Protein AF-A0A0A6UD62-F1 (afdb_monomer_lite)

Sequence (146 aa):
MQSRLRLGGHGVQPLLLMFPLGLFWMAFVFDLATLLGAPAMIGTVAYWNIVAGLVGGLPAAVAAGVDAFSAVGPESTRIGFLALLLDVGVLIVFAVLALMRVRTPDRAADPGLLLLELCGLLVAAFGAWFSGRFADPRAPVAESLR

InterPro domains:
  IPR019251 Domain of unknown function DUF2231, transmembrane [PF09990] (9-133)

Secondary structure (DSSP, 8-state):
---S-EETTEESHHHHHHHHHHHHHHHHHHHHHHHTT--HHHHHHHHHHHHHHHHHHHHHHHHHHHHHHH--SHHHHHHHHHHHHHHHHHHHHHHHHHHHHTTSTT-PPPHHHHHHHHHHHHHHHHHHHHHHHHH---S-------

pLDDT: mean 79.0, std 16.91, range [31.83, 96.12]

Organism: Actinoplanes utahensis (NCBI:txid1869)

Foldseek 3Di:
DDQPPDDPNDPCLVVLLVQLLVLLVLLLVLLVVVVVPDDLVSLVSSLVSLVVSLVSLVVSLVSLVVVLVPDDDDVSNVLSVVLSCLSVVLSVLSVVLSVVQVPPPSSHDDPVSSVSSVVSSVSSVVSSVSCVVVVDPPPPPPPPDD

Radius of gyration: 18.13 Å; chains: 1; bounding box: 67×34×45 Å

Structure (mmCIF, N/CA/C/O backbone):
data_AF-A0A0A6UD62-F1
#
_entry.id   AF-A0A0A6UD62-F1
#
loop_
_atom_site.group_PDB
_atom_site.id
_atom_site.type_symbol
_atom_site.label_atom_id
_atom_site.label_alt_id
_atom_site.label_comp_id
_atom_site.label_asym_id
_atom_site.label_entity_id
_atom_site.label_seq_id
_atom_site.pdbx_PDB_ins_code
_atom_site.Cartn_x
_atom_site.Cartn_y
_atom_site.Cartn_z
_atom_site.occupancy
_atom_site.B_iso_or_equiv
_atom_site.auth_seq_id
_atom_site.auth_comp_id
_atom_site.auth_asym_id
_atom_site.auth_atom_id
_atom_site.pdbx_PDB_model_num
ATOM 1 N N . MET A 1 1 ? -22.134 4.910 12.754 1.00 39.34 1 MET A N 1
ATOM 2 C CA . MET A 1 1 ? -21.005 5.215 13.659 1.00 39.34 1 MET A CA 1
ATOM 3 C C . MET A 1 1 ? -20.435 6.571 13.278 1.00 39.34 1 MET A C 1
ATOM 5 O O . MET A 1 1 ? -20.248 6.815 12.095 1.00 39.34 1 MET A O 1
ATOM 9 N N . GLN A 1 2 ? -20.256 7.496 14.225 1.00 31.83 2 GLN A N 1
ATOM 10 C CA . GLN A 1 2 ? -19.638 8.794 13.931 1.00 31.83 2 GLN A CA 1
ATOM 11 C C . GLN A 1 2 ? -18.126 8.687 14.169 1.00 31.83 2 GLN A C 1
ATOM 13 O O . GLN A 1 2 ? -17.704 8.633 15.320 1.00 31.83 2 GLN A O 1
ATOM 18 N N . SER A 1 3 ? -17.335 8.656 13.087 1.00 37.62 3 SER A N 1
ATOM 19 C CA . SER A 1 3 ? -15.872 8.814 13.139 1.00 37.62 3 SER A CA 1
ATOM 20 C C . SER A 1 3 ? -15.540 10.152 13.811 1.00 37.62 3 SER A C 1
ATOM 22 O O . SER A 1 3 ? -16.081 11.206 13.440 1.00 37.62 3 SER A O 1
ATOM 24 N N . ARG A 1 4 ? -14.720 10.089 14.868 1.00 46.91 4 ARG A N 1
ATOM 25 C CA . ARG A 1 4 ? -14.362 11.227 15.732 1.00 46.91 4 ARG A CA 1
ATOM 26 C C . ARG A 1 4 ? -13.078 11.942 15.302 1.00 46.91 4 ARG A C 1
ATOM 28 O O . ARG A 1 4 ? -12.691 12.908 15.952 1.00 46.91 4 ARG A O 1
ATOM 35 N N . LEU A 1 5 ? -12.484 11.574 14.166 1.00 40.28 5 LEU A N 1
ATOM 36 C CA . LEU A 1 5 ? -11.452 12.370 13.495 1.00 40.28 5 LEU A CA 1
ATOM 37 C C . LEU A 1 5 ? -12.098 13.260 12.426 1.00 40.28 5 LEU A C 1
ATOM 39 O O . LEU A 1 5 ? -12.077 12.990 11.225 1.00 40.28 5 LEU A O 1
ATOM 43 N N . ARG A 1 6 ? -12.726 14.342 12.897 1.00 41.06 6 ARG A N 1
ATOM 44 C CA . ARG A 1 6 ? -13.276 15.405 12.049 1.00 41.06 6 ARG A CA 1
ATOM 45 C C . ARG A 1 6 ? -12.266 16.542 11.953 1.00 41.06 6 ARG A C 1
ATOM 47 O O . ARG A 1 6 ? -12.184 17.362 12.861 1.00 41.06 6 ARG A O 1
ATOM 54 N N . LEU A 1 7 ? -11.547 16.634 10.839 1.00 40.78 7 LEU A N 1
ATOM 55 C CA . LEU A 1 7 ? -10.896 17.882 10.437 1.00 40.78 7 LEU A CA 1
ATOM 56 C C . LEU A 1 7 ? -11.883 18.625 9.524 1.00 40.78 7 LEU A C 1
ATOM 58 O O . LEU A 1 7 ? -12.306 18.092 8.503 1.00 40.78 7 LEU A O 1
ATOM 62 N N . GLY A 1 8 ? -12.334 19.818 9.917 1.00 41.97 8 GLY A N 1
ATOM 63 C CA . GLY A 1 8 ? -13.229 20.639 9.083 1.00 41.97 8 GLY A CA 1
ATOM 64 C C . GLY A 1 8 ? -14.662 20.108 8.896 1.00 41.97 8 GLY A C 1
ATOM 65 O O . GLY A 1 8 ? -15.351 20.507 7.965 1.00 41.97 8 GLY A O 1
ATOM 66 N N . GLY A 1 9 ? -15.137 19.198 9.755 1.00 39.47 9 GLY A N 1
ATOM 67 C CA . GLY A 1 9 ? -16.508 18.669 9.682 1.00 39.47 9 GLY A CA 1
ATOM 68 C C . GLY A 1 9 ? -16.738 17.601 8.606 1.00 39.47 9 GLY A C 1
ATOM 69 O O . GLY A 1 9 ? -17.862 17.123 8.476 1.00 39.47 9 GLY A O 1
ATOM 70 N N . HIS A 1 10 ? -15.700 17.204 7.866 1.00 45.09 10 HIS A N 1
ATOM 71 C CA . HIS A 1 10 ? -15.721 16.091 6.913 1.00 45.09 10 HIS A CA 1
ATOM 72 C C . HIS A 1 10 ? -14.822 14.973 7.462 1.00 45.09 10 HIS A C 1
ATOM 74 O O . HIS A 1 10 ? -13.775 15.244 8.051 1.00 45.09 10 HIS A O 1
ATOM 80 N N . GLY A 1 11 ? -15.245 13.710 7.348 1.00 54.62 11 GLY A N 1
ATOM 81 C CA . GLY A 1 11 ? -14.404 12.584 7.756 1.00 54.62 11 GLY A CA 1
ATOM 82 C C . GLY A 1 11 ? -13.172 12.538 6.856 1.00 54.62 11 GLY A C 1
ATOM 83 O O . GLY A 1 11 ? -13.313 12.340 5.655 1.00 54.62 11 GLY A O 1
ATOM 84 N N . VAL A 1 12 ? -11.979 12.748 7.412 1.00 55.59 12 VAL A N 1
ATOM 85 C CA . VAL A 1 12 ? -10.707 12.684 6.656 1.00 55.59 12 VAL A CA 1
ATOM 86 C C . VAL A 1 12 ? -10.264 11.231 6.445 1.00 55.59 12 VAL A C 1
ATOM 88 O O . VAL A 1 12 ? -9.524 10.899 5.523 1.00 55.59 12 VAL A O 1
ATOM 91 N N . GLN A 1 13 ? -10.784 10.339 7.279 1.00 57.75 13 GLN A N 1
ATOM 92 C CA . GLN A 1 13 ? -10.438 8.927 7.339 1.00 57.75 13 GLN A CA 1
ATOM 93 C C . GLN A 1 13 ? -10.754 8.123 6.062 1.00 57.75 13 GLN A C 1
ATOM 95 O O . GLN A 1 13 ? -9.896 7.346 5.651 1.00 57.75 13 GLN A O 1
ATOM 100 N N . PRO A 1 14 ? -11.885 8.334 5.355 1.00 63.84 14 PRO A N 1
ATOM 101 C CA . PRO A 1 14 ? -12.121 7.693 4.060 1.00 63.84 14 PRO A CA 1
ATOM 102 C C . PRO A 1 14 ? -11.106 8.121 2.990 1.00 63.84 14 PRO A C 1
ATOM 104 O O . PRO A 1 14 ? -10.694 7.304 2.171 1.00 63.84 14 PRO A O 1
ATOM 107 N N . LEU A 1 15 ? -10.658 9.383 3.019 1.00 63.41 15 LEU A N 1
ATOM 108 C CA . LEU A 1 15 ? -9.681 9.902 2.057 1.00 63.41 15 LEU A CA 1
ATOM 109 C C . LEU A 1 15 ? -8.296 9.270 2.274 1.00 63.41 15 LEU A C 1
ATOM 111 O O . LEU A 1 15 ? -7.621 8.901 1.316 1.00 63.41 15 LEU A O 1
ATOM 115 N N . LEU A 1 16 ? -7.910 9.101 3.543 1.00 68.25 16 LEU A N 1
ATOM 116 C CA . LEU A 1 16 ? -6.672 8.436 3.961 1.00 68.25 16 LEU A CA 1
ATOM 117 C C . LEU A 1 16 ? -6.636 6.949 3.582 1.00 68.25 16 LEU A C 1
ATOM 119 O O . LEU A 1 16 ? -5.559 6.428 3.332 1.00 68.25 16 LEU A O 1
ATOM 123 N N . LEU A 1 17 ? -7.790 6.281 3.510 1.00 69.56 17 LEU A N 1
ATOM 124 C CA . LEU A 1 17 ? -7.902 4.880 3.084 1.00 69.56 17 LEU A CA 1
ATOM 125 C C . LEU A 1 17 ? -7.862 4.714 1.559 1.00 69.56 17 LEU A C 1
ATOM 127 O O . LEU A 1 17 ? -7.227 3.790 1.052 1.00 69.56 17 LEU A O 1
ATOM 131 N N . MET A 1 18 ? -8.509 5.609 0.808 1.00 79.62 18 MET A N 1
ATOM 132 C CA . MET A 1 18 ? -8.518 5.524 -0.659 1.00 79.62 18 MET A CA 1
ATOM 133 C C . MET A 1 18 ? -7.179 5.916 -1.289 1.00 79.62 18 MET A C 1
ATOM 135 O O . MET A 1 18 ? -6.850 5.433 -2.372 1.00 79.62 18 MET A O 1
ATOM 139 N N . PHE A 1 19 ? -6.401 6.776 -0.628 1.00 85.12 19 PHE A N 1
ATOM 140 C CA . PHE A 1 19 ? -5.135 7.268 -1.165 1.00 85.12 19 PHE A CA 1
ATOM 141 C C . PHE A 1 19 ? -4.086 6.151 -1.389 1.00 85.12 19 PHE A C 1
ATOM 143 O O . PHE A 1 19 ? -3.626 6.008 -2.525 1.00 85.12 19 PHE A O 1
ATOM 150 N N . PRO A 1 20 ? -3.756 5.297 -0.398 1.00 88.69 20 PRO A N 1
ATOM 151 C CA . PRO A 1 20 ? -2.870 4.147 -0.593 1.00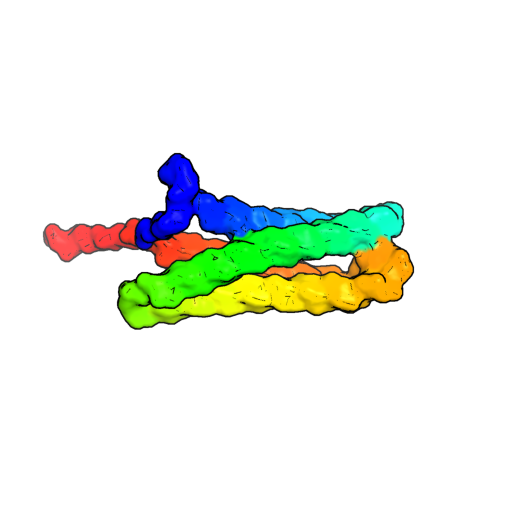 88.69 20 PRO A CA 1
ATOM 152 C C . PRO A 1 20 ? -3.377 3.185 -1.664 1.00 88.69 20 PRO A C 1
ATOM 154 O O . PRO A 1 20 ? -2.603 2.736 -2.503 1.00 88.69 20 PRO A O 1
ATOM 157 N N . LEU A 1 21 ? -4.684 2.904 -1.669 1.00 89.50 21 LEU A N 1
ATOM 158 C CA . LEU A 1 21 ? -5.293 1.982 -2.624 1.00 89.50 21 LEU A CA 1
ATOM 159 C C . LEU A 1 21 ? -5.136 2.476 -4.068 1.00 89.50 21 LEU A C 1
ATOM 161 O O . LEU A 1 21 ? -4.784 1.697 -4.951 1.00 89.50 21 LEU A O 1
ATOM 165 N N . GLY A 1 22 ? -5.345 3.774 -4.303 1.00 91.50 22 GLY A N 1
ATOM 166 C CA . GLY A 1 22 ? -5.120 4.389 -5.611 1.00 91.50 22 GLY A CA 1
ATOM 167 C C . GLY A 1 22 ? -3.658 4.305 -6.055 1.00 91.50 22 GLY A C 1
ATOM 168 O O . GLY A 1 22 ? -3.388 4.033 -7.224 1.00 91.50 22 GLY A O 1
ATOM 169 N N . LEU A 1 23 ? -2.711 4.479 -5.129 1.00 94.31 23 LEU A N 1
ATOM 170 C CA . LEU A 1 23 ? -1.280 4.359 -5.420 1.00 94.31 23 LEU A CA 1
ATOM 171 C C . LEU A 1 23 ? -0.866 2.921 -5.741 1.00 94.31 23 LEU A C 1
ATOM 173 O O . LEU A 1 23 ? -0.152 2.709 -6.719 1.00 94.31 23 LEU A O 1
ATOM 177 N N . PHE A 1 24 ? -1.356 1.938 -4.986 1.00 93.75 24 PHE A N 1
ATOM 178 C CA . PHE A 1 24 ? -1.134 0.521 -5.284 1.00 93.75 24 PHE A CA 1
ATOM 179 C C . PHE A 1 24 ? -1.751 0.115 -6.624 1.00 93.75 24 PHE A C 1
ATOM 181 O O . PHE A 1 24 ? -1.134 -0.621 -7.387 1.00 93.75 24 PHE A O 1
ATOM 188 N N . TRP A 1 25 ? -2.935 0.638 -6.958 1.00 95.12 25 TRP A N 1
ATOM 189 C CA . TRP A 1 25 ? -3.555 0.389 -8.259 1.00 95.12 25 TRP A CA 1
ATOM 190 C C . TRP A 1 25 ? -2.706 0.948 -9.403 1.00 95.12 25 TRP A C 1
ATOM 192 O O . TRP A 1 25 ? -2.471 0.270 -10.402 1.00 95.12 25 TRP A O 1
ATOM 202 N N . MET A 1 26 ? -2.204 2.175 -9.251 1.00 96.12 26 MET A N 1
ATOM 203 C CA . MET A 1 26 ? -1.335 2.786 -10.256 1.00 96.12 26 MET A CA 1
ATOM 204 C C . MET A 1 26 ? 0.014 2.075 -10.372 1.00 96.12 26 MET A C 1
ATOM 206 O O . MET A 1 26 ? 0.529 1.959 -11.480 1.00 96.12 26 MET A O 1
ATOM 210 N N . ALA A 1 27 ? 0.580 1.585 -9.264 1.00 94.31 27 ALA A N 1
ATOM 211 C CA . ALA A 1 27 ? 1.783 0.755 -9.297 1.00 94.31 27 ALA A CA 1
ATOM 212 C C . ALA A 1 27 ? 1.577 -0.485 -10.179 1.00 94.31 27 ALA A C 1
ATOM 214 O O . ALA A 1 27 ? 2.303 -0.651 -11.157 1.00 94.31 27 ALA A O 1
ATOM 215 N N . PHE A 1 28 ? 0.497 -1.234 -9.950 1.00 95.00 28 PHE A N 1
ATOM 216 C CA . PHE A 1 28 ? 0.162 -2.413 -10.747 1.00 95.00 28 PHE A CA 1
ATOM 217 C C . PHE A 1 28 ? 0.006 -2.104 -12.239 1.00 95.00 28 PHE A C 1
ATOM 219 O O . PHE A 1 28 ? 0.499 -2.848 -13.086 1.00 95.00 28 PHE A O 1
ATOM 226 N N . VAL A 1 29 ? -0.651 -0.992 -12.587 1.00 95.81 29 VAL A N 1
ATOM 227 C CA . VAL A 1 29 ? -0.793 -0.564 -13.989 1.00 95.81 29 VAL A CA 1
ATOM 228 C C . VAL A 1 29 ? 0.571 -0.276 -14.622 1.00 95.81 29 VAL A C 1
ATOM 230 O O . VAL A 1 29 ? 0.806 -0.648 -15.773 1.00 95.81 29 VAL A O 1
ATOM 233 N N . PHE A 1 30 ? 1.484 0.362 -13.893 1.00 94.06 30 PHE A N 1
ATOM 234 C CA . PHE A 1 30 ? 2.830 0.655 -14.383 1.00 94.06 30 PHE A CA 1
ATOM 235 C C . PHE A 1 30 ? 3.710 -0.593 -14.489 1.00 94.06 30 PHE A C 1
ATOM 237 O O . PHE A 1 30 ? 4.452 -0.736 -15.465 1.00 94.06 30 PHE A O 1
ATOM 244 N N . ASP A 1 31 ? 3.601 -1.531 -13.554 1.00 91.69 31 ASP A N 1
ATOM 245 C CA . ASP A 1 31 ? 4.296 -2.813 -13.652 1.00 91.69 31 ASP A CA 1
ATOM 246 C C . ASP A 1 31 ? 3.779 -3.648 -14.825 1.00 91.69 31 ASP A C 1
ATOM 248 O O . ASP A 1 31 ? 4.573 -4.184 -15.602 1.00 91.69 31 ASP A O 1
ATOM 252 N N . LEU A 1 32 ? 2.460 -3.672 -15.037 1.00 93.12 32 LEU A N 1
ATOM 253 C CA . LEU A 1 32 ? 1.858 -4.296 -16.213 1.00 93.12 32 LEU A CA 1
ATOM 254 C C . LEU A 1 32 ? 2.364 -3.645 -17.507 1.00 93.12 32 LEU A C 1
ATOM 256 O O . LEU A 1 32 ? 2.738 -4.350 -18.441 1.00 93.12 32 LEU A O 1
ATOM 260 N N . ALA A 1 33 ? 2.429 -2.313 -17.566 1.00 92.94 33 ALA A N 1
ATOM 261 C CA . ALA A 1 33 ? 2.964 -1.605 -18.726 1.00 92.94 33 ALA A CA 1
ATOM 262 C C . ALA A 1 33 ? 4.439 -1.957 -18.987 1.00 92.94 33 ALA A C 1
ATOM 264 O O . ALA A 1 33 ? 4.825 -2.163 -20.136 1.00 92.94 33 ALA A O 1
ATOM 265 N N . THR A 1 34 ? 5.253 -2.075 -17.934 1.00 91.31 34 THR A N 1
ATOM 266 C CA . THR A 1 34 ? 6.673 -2.460 -18.037 1.00 91.31 34 THR A CA 1
ATOM 267 C C . THR A 1 34 ? 6.819 -3.875 -18.601 1.00 91.31 34 THR A C 1
ATOM 269 O O . THR A 1 34 ? 7.615 -4.091 -19.513 1.00 91.31 34 THR A O 1
ATOM 272 N N . LEU A 1 35 ? 5.981 -4.819 -18.158 1.00 89.94 35 LEU A N 1
ATOM 273 C CA . LEU A 1 35 ? 5.930 -6.183 -18.704 1.00 89.94 35 LEU A CA 1
ATOM 274 C C . LEU A 1 35 ? 5.456 -6.237 -20.165 1.00 89.94 35 LEU A C 1
ATOM 276 O O . LEU A 1 35 ? 5.859 -7.129 -20.909 1.00 89.94 35 LEU A O 1
ATOM 280 N N . LEU A 1 36 ? 4.638 -5.274 -20.595 1.00 93.31 36 LEU A N 1
ATOM 281 C CA . LEU A 1 36 ? 4.192 -5.120 -21.985 1.00 93.31 36 LEU A CA 1
ATOM 282 C C . LEU A 1 36 ? 5.200 -4.364 -22.874 1.00 93.31 36 LEU A C 1
ATOM 284 O O . LEU A 1 36 ? 4.905 -4.101 -24.039 1.00 93.31 36 LEU A O 1
ATOM 288 N N . GLY A 1 37 ? 6.387 -4.032 -22.354 1.00 90.38 37 GLY A N 1
ATOM 289 C CA . GLY A 1 37 ? 7.475 -3.412 -23.116 1.00 90.38 37 GLY A CA 1
ATOM 290 C C . GLY A 1 37 ? 7.612 -1.898 -22.939 1.00 90.38 37 GLY A C 1
ATOM 291 O O . GLY A 1 37 ? 8.282 -1.253 -23.747 1.00 90.38 37 GLY A O 1
ATOM 292 N N . ALA A 1 38 ? 6.998 -1.306 -21.910 1.00 90.06 38 ALA A N 1
ATOM 293 C CA . ALA A 1 38 ? 7.266 0.086 -21.556 1.00 90.06 38 ALA A CA 1
ATOM 294 C C . ALA A 1 38 ? 8.715 0.276 -21.046 1.00 90.06 38 ALA A C 1
ATOM 296 O O . ALA A 1 38 ? 9.346 -0.679 -20.587 1.00 90.06 38 ALA A O 1
ATOM 297 N N . PRO A 1 39 ? 9.264 1.506 -21.092 1.00 90.56 39 PRO A N 1
ATOM 298 C CA . PRO A 1 39 ? 10.622 1.775 -20.620 1.00 90.56 39 PRO A CA 1
ATOM 299 C C . PRO A 1 39 ? 10.819 1.394 -19.147 1.00 90.56 39 PRO A C 1
ATOM 301 O O . PRO A 1 39 ? 9.932 1.634 -18.331 1.00 90.56 39 PRO A O 1
ATOM 304 N N . ALA A 1 40 ? 12.018 0.930 -18.774 1.00 86.88 40 ALA A N 1
ATOM 305 C CA . ALA A 1 40 ? 12.368 0.554 -17.392 1.00 86.88 40 ALA A CA 1
ATOM 306 C C . ALA A 1 40 ? 12.094 1.663 -16.349 1.00 86.88 40 ALA A C 1
ATOM 308 O O . ALA A 1 40 ? 11.810 1.388 -15.182 1.00 86.88 40 ALA A O 1
ATOM 309 N N . MET A 1 41 ? 12.101 2.933 -16.776 1.00 90.19 41 MET A N 1
ATOM 310 C CA . MET A 1 41 ? 11.713 4.071 -15.938 1.00 90.19 41 MET A CA 1
ATOM 311 C C . MET A 1 41 ? 10.290 3.926 -15.370 1.00 90.19 41 MET A C 1
ATOM 313 O O . MET A 1 41 ? 10.052 4.338 -14.237 1.00 90.19 41 MET A O 1
ATOM 317 N N . ILE A 1 42 ? 9.360 3.311 -16.108 1.00 91.38 42 ILE A N 1
ATOM 318 C CA . ILE A 1 42 ? 7.979 3.083 -15.662 1.00 91.38 42 ILE A CA 1
ATOM 319 C C . ILE A 1 42 ? 7.933 2.109 -14.476 1.00 91.38 42 ILE A C 1
ATOM 321 O O . ILE A 1 42 ? 7.244 2.396 -13.500 1.00 91.38 42 ILE A O 1
ATOM 325 N N . GLY A 1 43 ? 8.738 1.042 -14.483 1.00 89.12 43 GLY A N 1
ATOM 326 C CA . GLY A 1 43 ? 8.874 0.133 -13.335 1.00 89.12 43 GLY A CA 1
ATOM 327 C C . GLY A 1 43 ? 9.453 0.832 -12.098 1.00 89.12 43 GLY A C 1
ATOM 328 O O . GLY A 1 43 ? 9.009 0.616 -10.971 1.00 89.12 43 GLY A O 1
ATOM 329 N N . THR A 1 44 ? 10.372 1.782 -12.296 1.00 90.56 44 THR A N 1
ATOM 330 C CA . THR A 1 44 ? 10.858 2.635 -11.197 1.00 90.56 44 THR A CA 1
ATOM 331 C C . THR A 1 44 ? 9.757 3.544 -10.637 1.00 90.56 44 THR A C 1
ATOM 333 O O . THR A 1 44 ? 9.689 3.737 -9.420 1.00 90.56 44 THR A O 1
ATOM 336 N N . VAL A 1 45 ? 8.881 4.094 -11.484 1.00 93.88 45 VAL A N 1
ATOM 337 C CA . VAL A 1 45 ? 7.714 4.877 -11.036 1.00 93.88 45 VAL A CA 1
ATOM 338 C C . VAL A 1 45 ? 6.724 3.988 -10.275 1.00 93.88 45 VAL A C 1
ATOM 340 O O . VAL A 1 45 ? 6.246 4.396 -9.217 1.00 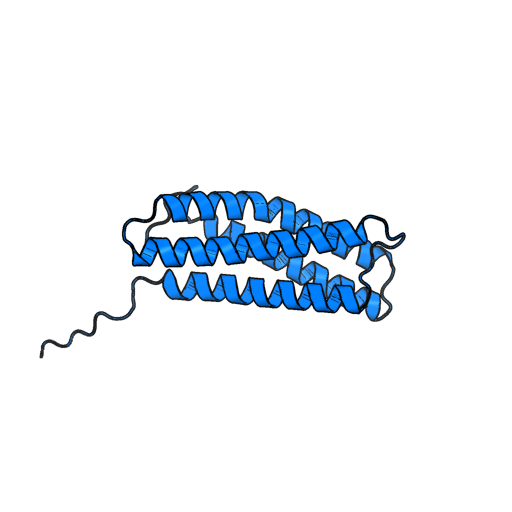93.88 45 VAL A O 1
ATOM 343 N N . ALA A 1 46 ? 6.472 2.766 -10.752 1.00 93.56 46 ALA A N 1
ATOM 344 C CA . ALA A 1 46 ? 5.637 1.778 -10.068 1.00 93.56 46 ALA A CA 1
ATOM 345 C C . ALA A 1 46 ? 6.138 1.508 -8.642 1.00 93.56 46 ALA A C 1
ATOM 347 O O . ALA A 1 46 ? 5.392 1.638 -7.671 1.00 93.56 46 ALA A O 1
ATOM 348 N N . TYR A 1 47 ? 7.443 1.257 -8.501 1.00 93.06 47 TYR A N 1
ATOM 349 C CA . TYR A 1 47 ? 8.093 1.088 -7.204 1.00 93.06 47 TYR A CA 1
ATOM 350 C C . TYR A 1 47 ? 7.870 2.289 -6.269 1.00 93.06 47 TYR A C 1
ATOM 352 O O . TYR A 1 47 ? 7.520 2.112 -5.101 1.00 93.06 47 TYR A O 1
ATOM 360 N N . TRP A 1 48 ? 8.041 3.520 -6.759 1.00 95.19 48 TRP A N 1
ATOM 361 C CA . TRP A 1 48 ? 7.834 4.713 -5.933 1.00 95.19 48 TRP A CA 1
ATOM 362 C C . TRP A 1 48 ? 6.369 4.939 -5.558 1.00 95.19 48 TRP A C 1
ATOM 364 O O . TRP A 1 48 ? 6.110 5.431 -4.460 1.00 95.19 48 TRP A O 1
ATOM 374 N N . ASN A 1 49 ? 5.421 4.523 -6.398 1.00 95.25 49 ASN A N 1
ATOM 375 C CA . ASN A 1 49 ? 4.006 4.496 -6.034 1.00 95.25 49 ASN A CA 1
ATOM 376 C C . ASN A 1 49 ? 3.732 3.516 -4.894 1.00 95.25 49 ASN A C 1
ATOM 378 O O . ASN A 1 49 ? 3.009 3.873 -3.966 1.00 95.25 49 ASN A O 1
ATOM 382 N N . ILE A 1 50 ? 4.345 2.327 -4.903 1.00 94.19 50 ILE A N 1
ATOM 383 C CA . ILE A 1 50 ? 4.244 1.390 -3.774 1.00 94.19 50 ILE A CA 1
ATOM 384 C C . ILE A 1 50 ? 4.784 2.047 -2.503 1.00 94.19 50 ILE A C 1
ATOM 386 O O . ILE A 1 50 ? 4.104 2.058 -1.479 1.00 94.19 50 ILE A O 1
ATOM 390 N N . VAL A 1 51 ? 5.976 2.647 -2.562 1.00 94.69 51 VAL A N 1
ATOM 391 C CA . VAL A 1 51 ? 6.581 3.326 -1.405 1.00 94.69 51 VAL A CA 1
ATOM 392 C C . VAL A 1 51 ? 5.687 4.461 -0.896 1.00 94.69 51 VAL A C 1
ATOM 394 O O . VAL A 1 51 ? 5.437 4.549 0.305 1.00 94.69 51 VAL A O 1
ATOM 397 N N . ALA A 1 52 ? 5.158 5.300 -1.786 1.00 94.69 52 ALA A N 1
ATOM 398 C CA . ALA A 1 52 ? 4.235 6.371 -1.423 1.00 94.69 52 ALA A CA 1
ATOM 399 C C . ALA A 1 52 ? 2.929 5.825 -0.817 1.00 94.69 52 ALA A C 1
ATOM 401 O O . ALA A 1 52 ? 2.433 6.378 0.165 1.00 94.69 52 ALA A O 1
ATOM 402 N N . GLY A 1 53 ? 2.406 4.719 -1.354 1.00 94.19 53 GLY A N 1
ATOM 403 C CA . GLY A 1 53 ? 1.226 4.030 -0.836 1.00 94.19 53 GLY A CA 1
ATOM 404 C C . GLY A 1 53 ? 1.453 3.495 0.574 1.00 94.19 53 GLY A C 1
ATOM 405 O O . GLY A 1 53 ? 0.608 3.684 1.443 1.00 94.19 53 GLY A O 1
ATOM 406 N N . LEU A 1 54 ? 2.630 2.928 0.847 1.00 94.44 54 LEU A N 1
ATOM 407 C CA . LEU A 1 54 ? 3.022 2.486 2.187 1.00 94.44 54 LEU A CA 1
ATOM 408 C C . LEU A 1 54 ? 3.121 3.658 3.168 1.00 94.44 54 LEU A C 1
ATOM 410 O O . LEU A 1 54 ? 2.573 3.587 4.267 1.00 94.44 54 LEU A O 1
ATOM 414 N N . VAL A 1 55 ? 3.763 4.757 2.762 1.00 93.62 55 VAL A N 1
ATOM 415 C CA . VAL A 1 55 ? 3.881 5.967 3.592 1.00 93.62 55 VAL A CA 1
ATOM 416 C C . VAL A 1 55 ? 2.507 6.570 3.891 1.00 93.62 55 VAL A C 1
ATOM 418 O O . VAL A 1 55 ? 2.250 6.947 5.031 1.00 93.62 55 VAL A O 1
ATOM 421 N N . GLY A 1 56 ? 1.612 6.628 2.902 1.00 88.94 56 GLY A N 1
ATOM 422 C CA . GLY A 1 56 ? 0.237 7.101 3.084 1.00 88.9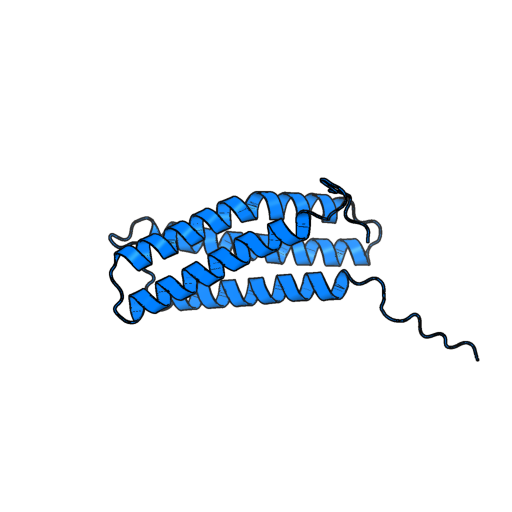4 56 GLY A CA 1
ATOM 423 C C . GLY A 1 56 ? -0.649 6.130 3.870 1.00 88.94 56 GLY A C 1
ATOM 424 O O . GLY A 1 56 ? -1.572 6.558 4.559 1.00 88.94 56 GLY A O 1
ATOM 425 N N . GLY A 1 57 ? -0.365 4.829 3.801 1.00 88.44 57 GLY A N 1
ATOM 426 C CA . GLY A 1 57 ? -1.148 3.779 4.446 1.00 88.44 57 GLY A CA 1
ATOM 427 C C . GLY A 1 57 ? -0.868 3.626 5.934 1.00 88.44 57 GLY A C 1
ATOM 428 O O . GLY A 1 57 ? -1.783 3.328 6.695 1.00 88.44 57 GLY A O 1
ATOM 429 N N . LEU A 1 58 ? 0.359 3.901 6.379 1.00 88.62 58 LEU A N 1
ATOM 430 C CA . LEU A 1 58 ? 0.720 3.886 7.801 1.00 88.62 58 LEU A CA 1
ATOM 431 C C . LEU A 1 58 ? -0.194 4.767 8.678 1.00 88.62 58 LEU A C 1
ATOM 433 O O . LEU A 1 58 ? -0.775 4.239 9.628 1.00 88.62 58 LEU A O 1
ATOM 437 N N . PRO A 1 59 ? -0.385 6.073 8.398 1.00 85.31 59 PRO A N 1
ATOM 438 C CA . PRO A 1 59 ? -1.281 6.903 9.199 1.00 85.31 59 PRO A CA 1
ATOM 439 C C . PRO A 1 59 ? -2.745 6.453 9.095 1.00 85.31 59 PRO A C 1
ATOM 441 O O . PRO A 1 59 ? -3.477 6.564 10.078 1.00 85.31 59 PRO A O 1
ATOM 444 N N . ALA A 1 60 ? -3.169 5.898 7.952 1.00 83.44 60 ALA A N 1
ATOM 445 C CA . ALA A 1 60 ? -4.510 5.336 7.790 1.00 83.44 60 ALA A CA 1
ATOM 446 C C . ALA A 1 60 ? -4.730 4.112 8.697 1.00 83.44 60 ALA A C 1
ATOM 448 O O . ALA A 1 60 ? -5.735 4.049 9.404 1.00 83.44 60 ALA A O 1
ATOM 449 N N . ALA A 1 61 ? -3.762 3.192 8.753 1.00 84.19 61 ALA A N 1
ATOM 450 C CA . ALA A 1 61 ? -3.803 2.020 9.626 1.00 84.19 61 ALA A CA 1
ATOM 451 C C . ALA A 1 61 ? -3.775 2.405 11.113 1.00 84.19 61 ALA A C 1
ATOM 453 O O . ALA A 1 61 ? -4.499 1.821 11.916 1.00 84.19 61 ALA A O 1
ATOM 454 N N . VAL A 1 62 ? -2.993 3.424 11.490 1.00 84.31 62 VAL A N 1
ATOM 455 C CA . VAL A 1 62 ? -2.991 3.952 12.865 1.00 84.31 62 VAL A CA 1
ATOM 456 C C . VAL A 1 62 ? -4.364 4.518 13.226 1.00 84.31 62 VAL A C 1
ATOM 458 O O . VAL A 1 62 ? -4.902 4.172 14.277 1.00 84.31 62 VAL A O 1
ATOM 461 N N . ALA A 1 63 ? -4.960 5.336 12.354 1.00 80.88 63 ALA A N 1
ATOM 462 C CA . ALA A 1 63 ? -6.294 5.891 12.578 1.00 80.88 63 ALA A CA 1
ATOM 463 C C . ALA A 1 63 ? -7.363 4.788 12.688 1.00 80.88 63 ALA A C 1
ATOM 465 O O . ALA A 1 63 ? -8.165 4.805 13.620 1.00 80.88 63 ALA A O 1
ATOM 466 N N . ALA A 1 64 ? -7.330 3.795 11.793 1.00 77.31 64 ALA A N 1
ATOM 467 C CA . ALA A 1 64 ? -8.211 2.629 11.849 1.00 77.31 64 ALA A CA 1
ATOM 468 C C . ALA A 1 64 ? -8.029 1.830 13.151 1.00 77.31 64 ALA A C 1
ATOM 470 O O . ALA A 1 64 ? -9.009 1.374 13.739 1.00 77.31 64 ALA A O 1
ATOM 471 N N . GLY A 1 65 ? -6.792 1.710 13.641 1.00 79.31 65 GLY A N 1
ATOM 472 C CA . GLY A 1 65 ? -6.484 1.067 14.914 1.00 79.31 65 GLY A CA 1
ATOM 473 C C . GLY A 1 65 ? -7.120 1.789 16.095 1.00 79.31 65 GLY A C 1
ATOM 474 O O . GLY A 1 65 ? -7.819 1.163 16.891 1.00 79.31 65 GLY A O 1
ATOM 475 N N . VAL A 1 66 ? -6.939 3.108 16.189 1.00 80.62 66 VAL A N 1
ATOM 476 C CA . VAL A 1 66 ? -7.556 3.927 17.249 1.00 80.62 66 VAL A CA 1
ATOM 477 C C . VAL A 1 66 ? -9.084 3.806 17.235 1.00 80.62 66 VAL A C 1
ATOM 479 O O . VAL A 1 66 ? -9.708 3.648 18.290 1.00 80.62 66 VAL A O 1
ATOM 482 N N . ASP A 1 67 ? -9.693 3.810 16.053 1.00 74.62 67 ASP A N 1
ATOM 483 C CA . ASP A 1 67 ? -11.137 3.628 15.911 1.00 74.62 67 ASP A CA 1
ATOM 484 C C . ASP A 1 67 ? -11.593 2.226 16.344 1.00 74.62 67 ASP A C 1
ATOM 486 O O . ASP A 1 67 ? -12.587 2.101 17.060 1.00 74.62 67 ASP A O 1
ATOM 490 N N . ALA A 1 68 ? -10.844 1.173 16.005 1.00 74.94 68 ALA A N 1
ATOM 491 C CA . ALA A 1 68 ? -11.152 -0.189 16.440 1.00 74.94 68 ALA A CA 1
ATOM 492 C C . ALA A 1 68 ? -11.061 -0.361 17.970 1.00 74.94 68 ALA A C 1
ATOM 494 O O . ALA A 1 68 ? -11.906 -1.037 18.559 1.00 74.94 68 ALA A O 1
ATOM 495 N N . PHE A 1 69 ? -10.088 0.280 18.632 1.00 75.44 69 PHE A N 1
ATOM 496 C CA . PHE A 1 69 ? -9.949 0.248 20.097 1.00 75.44 69 PHE A CA 1
ATOM 497 C C . PHE A 1 69 ? -11.013 1.068 20.834 1.00 75.44 69 PHE A C 1
ATOM 499 O O . PHE A 1 69 ? -11.338 0.760 21.979 1.00 75.44 69 PHE A O 1
ATOM 506 N N . SER A 1 70 ? -11.557 2.104 20.197 1.00 74.81 70 SER A N 1
ATOM 507 C CA . SER A 1 70 ? -12.620 2.938 20.775 1.00 74.81 70 SER A CA 1
ATOM 508 C C . SER A 1 70 ? -14.036 2.420 20.485 1.00 74.81 70 SER A C 1
ATOM 510 O O . SER A 1 70 ? -15.015 2.994 20.971 1.00 74.81 70 SER A O 1
ATOM 512 N N . ALA A 1 71 ? -14.162 1.326 19.726 1.00 73.44 71 ALA A N 1
ATOM 513 C CA . ALA A 1 71 ? -15.435 0.696 19.405 1.00 73.44 71 ALA A CA 1
ATOM 514 C C . ALA A 1 71 ? -16.115 0.111 20.657 1.00 73.44 71 ALA A C 1
ATOM 516 O O . ALA A 1 71 ? -15.524 -0.667 21.406 1.00 73.44 71 ALA A O 1
ATOM 517 N N . VAL A 1 72 ? -17.391 0.453 20.856 1.00 71.25 72 VAL A N 1
ATOM 518 C CA . VAL A 1 72 ? -18.200 -0.008 21.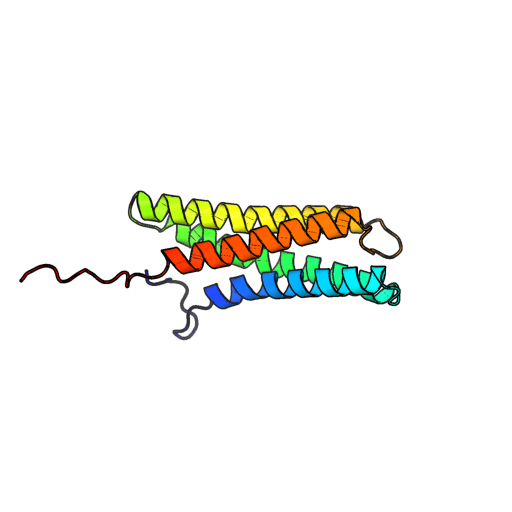992 1.00 71.25 72 VAL A CA 1
ATOM 519 C C . VAL A 1 72 ? -19.160 -1.099 21.517 1.00 71.25 72 VAL A C 1
ATOM 521 O O . VAL A 1 72 ? -20.073 -0.829 20.739 1.00 71.25 72 VAL A O 1
ATOM 524 N N . GLY A 1 73 ? -18.965 -2.325 22.006 1.00 74.69 73 GLY A N 1
ATOM 525 C CA . GLY A 1 73 ? -19.841 -3.474 21.756 1.00 74.69 73 GLY A CA 1
ATOM 526 C C . GLY A 1 73 ? -19.127 -4.643 21.053 1.00 74.69 73 GLY A C 1
ATOM 527 O O . GLY A 1 73 ? -18.349 -4.417 20.127 1.00 74.69 73 GL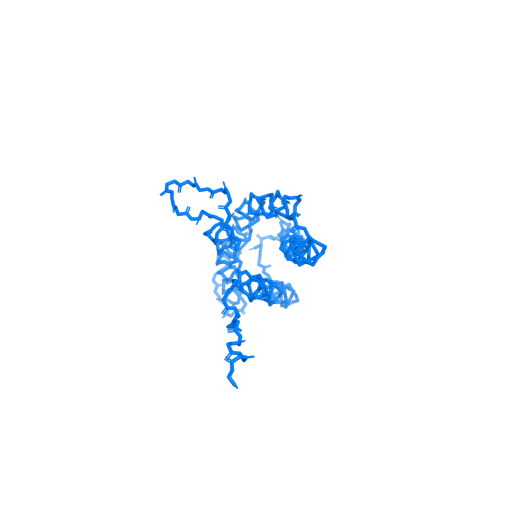Y A O 1
ATOM 528 N N . PRO A 1 74 ? -19.398 -5.903 21.448 1.00 72.31 74 PRO A N 1
ATOM 529 C CA . PRO A 1 74 ? -18.601 -7.064 21.038 1.00 72.31 74 PRO A CA 1
ATOM 530 C C . PRO A 1 74 ? -18.599 -7.339 19.525 1.00 72.31 74 PRO A C 1
ATOM 532 O O . PRO A 1 74 ? -17.583 -7.785 18.992 1.00 72.31 74 PRO A O 1
ATOM 535 N N . GLU A 1 75 ? -19.694 -7.057 18.814 1.00 74.69 75 GLU A N 1
ATOM 536 C CA . GLU A 1 75 ? -19.761 -7.222 17.353 1.00 74.69 75 GLU A CA 1
ATOM 537 C C . GLU A 1 75 ? -19.002 -6.116 16.609 1.00 74.69 75 GLU A C 1
ATOM 539 O O . GLU A 1 75 ? -18.209 -6.401 15.711 1.00 74.69 75 GLU A O 1
ATOM 544 N N . SER A 1 76 ? -19.168 -4.860 17.038 1.00 72.12 76 SER A N 1
ATOM 545 C CA . SER A 1 76 ? -18.468 -3.707 16.460 1.00 72.12 76 SER A CA 1
ATOM 546 C C . SER A 1 76 ? -16.955 -3.817 16.624 1.00 72.12 76 SER A C 1
ATOM 548 O O . SER A 1 76 ? -16.219 -3.489 15.695 1.00 72.12 76 SER A O 1
ATOM 550 N N . THR A 1 77 ? -16.484 -4.282 17.784 1.00 76.06 77 THR A N 1
ATOM 551 C CA . THR A 1 77 ? -15.055 -4.492 18.031 1.00 76.06 77 THR A CA 1
ATOM 552 C C . THR A 1 77 ? -14.500 -5.578 17.107 1.00 76.06 77 THR A C 1
ATOM 554 O O . THR A 1 77 ? -13.465 -5.367 16.483 1.00 76.06 77 THR A O 1
ATOM 557 N N . ARG A 1 78 ? -15.195 -6.716 16.935 1.00 79.81 78 ARG A N 1
ATOM 558 C CA . ARG A 1 78 ? -14.742 -7.798 16.035 1.00 79.81 78 ARG A CA 1
ATOM 559 C C . ARG A 1 78 ? -14.615 -7.340 14.584 1.00 79.81 78 ARG A C 1
ATOM 561 O O . ARG A 1 78 ? -13.607 -7.633 13.947 1.00 79.81 78 ARG A O 1
ATOM 568 N N . ILE A 1 79 ? -15.616 -6.625 14.074 1.00 79.06 79 ILE A N 1
ATOM 569 C CA . ILE A 1 79 ? -15.614 -6.120 12.694 1.00 79.06 79 ILE A CA 1
ATOM 570 C C . ILE A 1 79 ? -14.494 -5.090 12.501 1.00 79.06 79 ILE A C 1
ATOM 572 O O . ILE A 1 79 ? -13.752 -5.182 11.525 1.00 79.06 79 ILE A O 1
ATOM 576 N N . GLY A 1 80 ? -14.326 -4.159 13.449 1.00 78.00 80 GLY A N 1
ATOM 577 C CA . GLY A 1 80 ? -13.254 -3.159 13.410 1.00 78.00 80 GLY A CA 1
ATOM 578 C C . GLY A 1 80 ? -11.857 -3.785 13.413 1.00 78.00 80 GLY A C 1
ATOM 579 O O . GLY A 1 80 ? -11.010 -3.403 12.610 1.00 78.00 80 GLY A O 1
ATOM 580 N N . PHE A 1 81 ? -11.631 -4.805 14.246 1.00 82.69 81 PHE A N 1
ATOM 581 C CA . PHE A 1 81 ? -10.370 -5.551 14.256 1.00 82.69 81 PHE A CA 1
ATOM 582 C C . PHE A 1 81 ? -10.119 -6.320 12.954 1.00 82.69 81 PHE A C 1
ATOM 584 O O . PHE A 1 81 ? -8.980 -6.369 12.495 1.00 82.69 81 PHE A O 1
ATOM 591 N N . LEU A 1 82 ? -11.151 -6.917 12.348 1.00 85.44 82 LEU A N 1
ATOM 592 C CA . LEU A 1 82 ? -10.997 -7.657 11.093 1.00 85.44 82 LEU A CA 1
ATOM 593 C C . LEU A 1 82 ? -10.682 -6.723 9.916 1.00 85.44 82 LEU A C 1
ATOM 595 O O . LEU A 1 82 ? -9.824 -7.046 9.097 1.00 85.44 82 LEU A O 1
ATOM 599 N N . ALA A 1 83 ? -11.320 -5.551 9.866 1.00 82.62 83 ALA A N 1
ATOM 600 C CA . ALA A 1 83 ? -11.002 -4.511 8.889 1.00 82.62 83 ALA A CA 1
ATOM 601 C C . ALA A 1 83 ? -9.559 -4.005 9.060 1.00 82.62 83 ALA A C 1
ATOM 603 O O . ALA A 1 83 ? -8.798 -3.987 8.095 1.00 82.62 83 ALA A O 1
ATOM 604 N N . LEU A 1 84 ? -9.146 -3.713 10.300 1.00 85.12 84 LEU A N 1
ATOM 605 C CA . LEU A 1 84 ? -7.770 -3.320 10.610 1.00 85.12 84 LEU A CA 1
ATOM 606 C C . LEU A 1 84 ? -6.751 -4.385 10.178 1.00 85.12 84 LEU A C 1
ATOM 608 O O . LEU A 1 84 ? -5.702 -4.051 9.631 1.00 85.12 84 LEU A O 1
ATOM 612 N N . LEU A 1 85 ? -7.048 -5.666 10.417 1.00 88.19 85 LEU A N 1
ATOM 613 C CA . LEU A 1 85 ? -6.168 -6.770 10.037 1.00 88.19 85 LEU A CA 1
ATOM 614 C C . LEU A 1 85 ? -5.999 -6.865 8.515 1.00 88.19 85 LEU A C 1
ATOM 616 O O . LEU A 1 85 ? -4.889 -7.117 8.048 1.00 88.19 85 LEU A O 1
ATOM 620 N N . LEU A 1 86 ? -7.075 -6.650 7.752 1.00 87.56 86 LEU A N 1
ATOM 621 C CA . LEU A 1 86 ? -7.024 -6.612 6.289 1.00 87.56 86 LEU A CA 1
ATOM 622 C C . LEU A 1 86 ? -6.148 -5.455 5.799 1.00 87.56 86 LEU A C 1
ATOM 624 O O . LEU A 1 86 ? -5.238 -5.690 5.005 1.00 87.56 86 LEU A O 1
ATOM 628 N N . ASP A 1 87 ? -6.357 -4.244 6.319 1.00 87.62 87 ASP A N 1
ATOM 629 C CA . ASP A 1 87 ? -5.585 -3.060 5.921 1.00 87.62 87 ASP A CA 1
ATOM 630 C C . ASP A 1 87 ? -4.092 -3.225 6.235 1.00 87.62 87 ASP A C 1
ATOM 632 O O . ASP A 1 87 ? -3.234 -3.027 5.372 1.00 87.62 87 ASP A O 1
ATOM 636 N N . VAL A 1 88 ? -3.761 -3.659 7.454 1.00 90.19 88 VAL A N 1
ATOM 637 C CA . VAL A 1 88 ? -2.371 -3.923 7.857 1.00 90.19 88 VAL A CA 1
ATOM 638 C C . VAL A 1 88 ? -1.765 -5.053 7.024 1.00 90.19 88 VAL A C 1
ATOM 640 O O . VAL A 1 88 ? -0.613 -4.950 6.602 1.00 90.19 88 VAL A O 1
ATOM 643 N N . GLY A 1 89 ? -2.529 -6.110 6.739 1.00 92.06 89 GLY A N 1
ATOM 644 C CA . GLY A 1 89 ? -2.092 -7.218 5.891 1.00 92.06 89 GLY A CA 1
ATOM 645 C C . GLY A 1 89 ? -1.707 -6.761 4.484 1.00 92.06 89 GLY A C 1
ATOM 646 O O . GLY A 1 89 ? -0.643 -7.135 3.990 1.00 92.06 89 GLY A O 1
ATOM 647 N N . VAL A 1 90 ? -2.513 -5.893 3.868 1.00 92.38 90 VAL A N 1
ATOM 648 C CA . VAL A 1 90 ? -2.208 -5.288 2.561 1.00 92.38 90 VAL A CA 1
ATOM 649 C C . VAL A 1 90 ? -0.911 -4.487 2.622 1.00 92.38 90 VAL A C 1
ATOM 651 O O . VAL A 1 90 ? -0.038 -4.680 1.775 1.00 92.38 90 VAL A O 1
ATOM 654 N N . LEU A 1 91 ? -0.740 -3.633 3.637 1.00 93.50 91 LEU A N 1
ATOM 655 C CA . LEU A 1 91 ? 0.494 -2.855 3.795 1.00 93.50 91 LEU A CA 1
ATOM 656 C C . LEU A 1 91 ? 1.720 -3.755 3.954 1.00 93.50 91 LEU A C 1
ATOM 658 O O . LEU A 1 91 ? 2.760 -3.470 3.367 1.00 93.50 91 LEU A O 1
ATOM 662 N N . ILE A 1 92 ? 1.608 -4.861 4.691 1.00 94.06 92 ILE A N 1
ATOM 663 C CA . ILE A 1 92 ? 2.699 -5.832 4.836 1.00 94.06 92 ILE A CA 1
ATOM 664 C C . ILE A 1 92 ? 3.035 -6.476 3.486 1.00 94.06 92 ILE A C 1
ATOM 666 O O . ILE A 1 92 ? 4.211 -6.543 3.131 1.00 94.06 92 ILE A O 1
ATOM 670 N N . VAL A 1 93 ? 2.036 -6.911 2.712 1.00 94.12 93 VAL A N 1
ATOM 671 C CA . VAL A 1 93 ? 2.258 -7.510 1.382 1.00 94.12 93 VAL A CA 1
ATOM 672 C C . VAL A 1 93 ? 2.988 -6.531 0.462 1.00 94.12 93 VAL A C 1
ATOM 674 O O . VAL A 1 93 ? 4.009 -6.887 -0.130 1.00 94.12 93 VAL A O 1
ATOM 677 N N . PHE A 1 94 ? 2.529 -5.282 0.391 1.00 93.81 94 PHE A N 1
ATOM 678 C CA . PHE A 1 94 ? 3.175 -4.2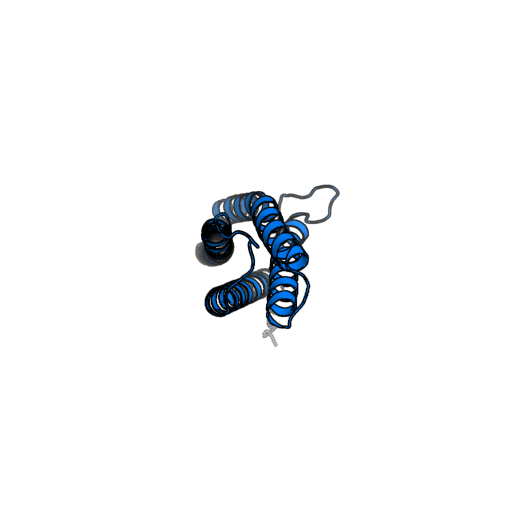55 -0.428 1.00 93.81 94 PHE A CA 1
ATOM 679 C C . PHE A 1 94 ? 4.560 -3.854 0.092 1.00 93.81 94 PHE A C 1
ATOM 681 O O . PHE A 1 94 ? 5.456 -3.579 -0.707 1.00 93.81 94 PHE A O 1
ATOM 688 N N . ALA A 1 95 ? 4.787 -3.885 1.406 1.00 94.25 95 ALA A N 1
ATOM 689 C CA . ALA A 1 95 ? 6.107 -3.663 1.987 1.00 94.25 95 ALA A CA 1
ATOM 690 C C . ALA A 1 95 ? 7.086 -4.773 1.594 1.00 94.25 95 ALA A C 1
ATOM 692 O O . ALA A 1 95 ? 8.220 -4.477 1.219 1.00 94.25 95 ALA A O 1
ATOM 693 N N . VAL A 1 96 ? 6.650 -6.036 1.615 1.00 93.38 96 VAL A N 1
ATOM 694 C CA . VAL A 1 96 ? 7.454 -7.172 1.141 1.00 93.38 96 VAL A CA 1
ATOM 695 C C . VAL A 1 96 ? 7.755 -7.034 -0.352 1.00 93.38 96 VAL A C 1
ATOM 697 O O . VAL A 1 96 ? 8.907 -7.212 -0.742 1.00 93.38 96 VAL A O 1
ATOM 700 N N . LEU A 1 97 ? 6.775 -6.649 -1.179 1.00 91.44 97 LEU A N 1
ATOM 701 C CA . LEU A 1 97 ? 6.994 -6.381 -2.607 1.00 91.44 97 LEU A CA 1
ATOM 702 C C . LEU A 1 97 ? 8.045 -5.286 -2.828 1.00 91.44 97 LEU A C 1
ATOM 704 O O . LEU A 1 97 ? 8.978 -5.480 -3.608 1.00 91.44 97 LEU A O 1
ATOM 708 N N . ALA A 1 98 ? 7.950 -4.167 -2.106 1.00 91.50 98 ALA A N 1
ATOM 709 C CA . ALA A 1 98 ? 8.944 -3.098 -2.172 1.00 91.50 98 ALA A CA 1
ATOM 710 C C . ALA A 1 98 ? 10.339 -3.592 -1.750 1.00 91.50 98 ALA A C 1
ATOM 712 O O . ALA A 1 98 ? 11.328 -3.308 -2.428 1.00 91.50 98 ALA A O 1
ATOM 713 N N . LEU A 1 99 ? 10.427 -4.380 -0.673 1.00 91.00 99 LEU A N 1
ATOM 714 C CA . LEU A 1 99 ? 11.692 -4.935 -0.186 1.00 91.00 99 LEU A CA 1
ATOM 715 C C . LEU A 1 99 ? 12.340 -5.887 -1.197 1.00 91.00 99 LEU A C 1
ATOM 717 O O . LEU A 1 99 ? 13.556 -5.857 -1.370 1.00 91.00 99 LEU A O 1
ATOM 721 N N . MET A 1 100 ? 11.539 -6.711 -1.875 1.00 88.56 100 MET A N 1
ATOM 722 C CA . MET A 1 100 ? 12.022 -7.616 -2.922 1.00 88.56 100 MET A CA 1
ATOM 723 C C . MET A 1 100 ? 12.551 -6.836 -4.130 1.00 88.56 100 MET A C 1
ATOM 725 O O . MET A 1 100 ? 13.557 -7.225 -4.719 1.00 88.56 100 MET A O 1
ATOM 729 N N . ARG A 1 101 ? 11.930 -5.697 -4.462 1.00 86.75 101 ARG A N 1
ATOM 730 C CA . ARG A 1 101 ? 12.300 -4.885 -5.630 1.00 86.75 101 ARG A CA 1
ATOM 731 C C . ARG A 1 101 ? 13.480 -3.941 -5.397 1.00 86.75 101 ARG A C 1
ATOM 733 O O . ARG A 1 101 ? 14.128 -3.560 -6.372 1.00 86.75 101 ARG A O 1
ATOM 740 N N . VAL A 1 102 ? 13.800 -3.585 -4.148 1.00 86.44 102 VAL A N 1
ATOM 741 C CA . VAL A 1 102 ? 14.796 -2.539 -3.823 1.00 86.44 102 VAL A CA 1
ATOM 742 C C . VAL A 1 102 ? 16.201 -2.818 -4.377 1.00 86.44 102 VAL A C 1
ATOM 744 O O . VAL A 1 102 ? 16.954 -1.879 -4.628 1.00 86.44 102 VAL A O 1
ATOM 747 N N . ARG A 1 103 ? 16.559 -4.096 -4.572 1.00 81.88 103 ARG A N 1
ATOM 748 C CA . ARG A 1 103 ? 17.885 -4.526 -5.061 1.00 81.88 103 ARG A CA 1
ATOM 749 C C . ARG A 1 103 ? 17.927 -4.850 -6.555 1.00 81.88 103 ARG A C 1
ATOM 751 O O . ARG A 1 103 ? 18.996 -5.162 -7.069 1.00 81.88 103 ARG A O 1
ATOM 758 N N . THR A 1 104 ? 16.795 -4.784 -7.245 1.00 78.56 104 THR A N 1
ATOM 759 C CA . THR A 1 104 ? 16.702 -5.079 -8.681 1.00 78.56 104 THR A CA 1
ATOM 760 C C . THR A 1 104 ? 17.132 -3.839 -9.469 1.00 78.56 104 THR A C 1
ATOM 762 O O . THR A 1 104 ? 16.628 -2.756 -9.160 1.00 78.56 104 THR A O 1
ATOM 765 N N . PRO A 1 105 ? 18.027 -3.954 -10.470 1.00 70.81 105 PRO A N 1
ATOM 766 C CA . PRO A 1 105 ? 18.576 -2.798 -11.187 1.00 70.81 105 PRO A CA 1
ATOM 767 C C . PRO A 1 105 ? 17.493 -1.898 -11.795 1.00 70.81 105 PRO A C 1
ATOM 769 O O . PRO A 1 105 ? 17.569 -0.681 -11.646 1.00 70.81 105 PRO A O 1
ATOM 772 N N . ASP A 1 106 ? 16.437 -2.492 -12.356 1.00 71.06 106 ASP A N 1
ATOM 773 C CA . ASP A 1 106 ? 15.333 -1.749 -12.980 1.00 71.06 106 ASP A CA 1
ATOM 774 C C . ASP A 1 106 ? 14.132 -1.536 -12.047 1.00 71.06 106 ASP A C 1
ATOM 776 O O . ASP A 1 106 ? 13.152 -0.892 -12.423 1.00 71.06 106 ASP A O 1
ATOM 780 N N . ARG A 1 107 ? 14.183 -2.100 -10.829 1.00 75.62 107 ARG A N 1
ATOM 781 C CA . ARG A 1 107 ? 13.067 -2.162 -9.859 1.00 75.62 107 ARG A CA 1
ATOM 782 C C . ARG A 1 107 ? 11.737 -2.661 -10.450 1.00 75.62 107 ARG A C 1
ATOM 784 O O . ARG A 1 107 ? 10.690 -2.465 -9.836 1.00 75.62 107 ARG A O 1
ATOM 791 N N . ALA A 1 108 ? 11.787 -3.299 -11.618 1.00 73.69 108 ALA A N 1
ATOM 792 C CA . ALA A 1 108 ? 10.635 -3.813 -12.335 1.00 73.69 108 ALA A CA 1
ATOM 793 C C . ALA A 1 108 ? 10.069 -5.055 -11.637 1.00 73.69 108 ALA A C 1
ATOM 795 O O . ALA A 1 108 ? 10.800 -5.818 -11.000 1.00 73.69 108 ALA A O 1
ATOM 796 N N . ALA A 1 109 ? 8.758 -5.254 -11.757 1.00 77.31 109 ALA A N 1
ATOM 797 C CA . ALA A 1 109 ? 8.117 -6.477 -11.311 1.00 77.31 109 ALA A CA 1
ATOM 798 C C . ALA A 1 109 ? 8.352 -7.621 -12.305 1.00 77.31 109 ALA A C 1
ATOM 800 O O . ALA A 1 109 ? 7.957 -7.538 -13.467 1.00 77.31 109 ALA A O 1
ATOM 801 N N . ASP A 1 110 ? 8.895 -8.734 -11.820 1.00 83.25 110 ASP A N 1
ATOM 802 C CA . ASP A 1 110 ? 8.783 -10.009 -12.525 1.00 83.25 110 ASP A CA 1
ATOM 803 C C . ASP A 1 110 ? 7.309 -10.460 -12.593 1.00 83.25 110 ASP A C 1
ATOM 805 O O . ASP A 1 110 ? 6.520 -10.114 -11.705 1.00 83.25 110 ASP A O 1
ATOM 809 N N . PRO A 1 111 ? 6.915 -11.311 -13.562 1.00 85.62 111 PRO A N 1
ATOM 810 C CA . PRO A 1 111 ? 5.541 -11.814 -13.669 1.00 85.62 111 PRO A CA 1
ATOM 811 C C . PRO A 1 111 ? 4.996 -12.426 -12.366 1.00 85.62 111 PRO A C 1
ATOM 813 O O . PRO A 1 111 ? 3.821 -12.268 -12.042 1.00 85.62 111 PRO A O 1
ATOM 816 N N . GLY A 1 112 ? 5.855 -13.089 -11.579 1.00 85.50 112 GLY A N 1
ATOM 817 C CA . GLY A 1 112 ? 5.483 -13.628 -10.267 1.00 85.50 112 GLY A CA 1
ATOM 818 C C . GLY A 1 112 ? 5.196 -12.547 -9.216 1.00 85.50 112 GLY A C 1
ATOM 819 O O . GLY A 1 112 ? 4.265 -12.691 -8.425 1.00 85.50 112 GLY A O 1
ATOM 820 N N . LEU A 1 113 ? 5.948 -11.442 -9.233 1.00 86.38 113 LEU A N 1
ATOM 821 C CA . LEU A 1 113 ? 5.715 -10.293 -8.352 1.00 86.38 113 LEU A CA 1
ATOM 822 C C . LEU A 1 113 ? 4.441 -9.540 -8.747 1.00 86.38 113 LEU A C 1
ATOM 824 O O . LEU A 1 113 ? 3.724 -9.088 -7.859 1.00 86.38 113 LEU A O 1
ATOM 828 N N . LEU A 1 114 ? 4.132 -9.458 -10.045 1.00 89.00 114 LEU A N 1
ATOM 829 C CA . LEU A 1 114 ? 2.889 -8.861 -10.541 1.00 89.00 114 LEU A CA 1
ATOM 830 C C . LEU A 1 114 ? 1.653 -9.652 -10.073 1.00 89.00 114 LEU A C 1
ATOM 832 O O . LEU A 1 114 ? 0.648 -9.063 -9.682 1.00 89.00 114 LEU A O 1
ATOM 836 N N . LEU A 1 115 ? 1.719 -10.989 -10.061 1.00 91.31 115 LEU A N 1
ATOM 837 C CA . LEU A 1 115 ? 0.636 -11.822 -9.519 1.00 91.31 115 LEU A CA 1
ATOM 838 C C . LEU A 1 115 ? 0.420 -11.571 -8.022 1.00 91.31 115 LEU A C 1
ATOM 840 O O . LEU A 1 115 ? -0.720 -11.463 -7.572 1.00 91.31 115 LEU A O 1
ATOM 844 N N . LEU A 1 116 ? 1.503 -11.453 -7.250 1.00 89.81 116 LEU A N 1
ATOM 845 C CA . LEU A 1 116 ? 1.416 -11.146 -5.823 1.00 89.81 116 LEU A CA 1
ATOM 846 C C . LEU A 1 116 ? 0.863 -9.733 -5.575 1.00 89.81 116 LEU A C 1
ATOM 848 O O . LEU A 1 116 ? 0.061 -9.541 -4.663 1.00 89.81 116 LEU A O 1
ATOM 852 N N . GLU A 1 117 ? 1.239 -8.769 -6.411 1.00 92.00 117 GLU A N 1
ATOM 853 C CA . GLU A 1 117 ? 0.694 -7.411 -6.396 1.00 92.00 117 GLU A CA 1
ATOM 854 C C . GLU A 1 117 ? -0.808 -7.387 -6.696 1.00 92.00 117 GLU A C 1
ATOM 856 O O . GLU A 1 117 ? -1.575 -6.769 -5.955 1.00 92.00 117 GLU A O 1
ATOM 861 N N . LEU A 1 118 ? -1.250 -8.130 -7.713 1.00 94.12 118 LEU A N 1
ATOM 862 C CA . LEU A 1 118 ? -2.667 -8.293 -8.032 1.00 94.12 118 LEU A CA 1
ATOM 863 C C . LEU A 1 118 ? -3.436 -8.924 -6.865 1.00 94.12 118 LEU A C 1
ATOM 865 O O . LEU A 1 118 ? -4.497 -8.432 -6.489 1.00 94.12 118 LEU A O 1
ATOM 869 N N . CYS A 1 119 ? -2.901 -9.984 -6.257 1.00 93.19 119 CYS A N 1
ATOM 870 C CA . CYS A 1 119 ? -3.499 -10.598 -5.071 1.00 93.19 119 CYS A CA 1
ATOM 871 C C . CYS A 1 119 ? -3.615 -9.592 -3.915 1.00 93.19 119 CYS A C 1
ATOM 873 O O . CYS A 1 119 ? -4.677 -9.493 -3.300 1.00 93.19 119 CYS A O 1
ATOM 875 N N . GLY A 1 120 ? -2.562 -8.813 -3.652 1.00 91.56 120 GLY A N 1
ATOM 876 C CA . GLY A 1 120 ? -2.577 -7.741 -2.655 1.00 91.56 120 GLY A CA 1
ATOM 877 C C . GLY A 1 120 ? -3.658 -6.695 -2.938 1.00 91.56 120 GLY A C 1
ATOM 878 O O . GLY A 1 120 ? -4.401 -6.318 -2.032 1.00 91.56 120 GLY A O 1
ATOM 879 N N . LEU A 1 121 ? -3.811 -6.284 -4.200 1.00 93.00 121 LEU A N 1
ATOM 880 C CA . LEU A 1 121 ? -4.863 -5.363 -4.638 1.00 93.00 121 LEU A CA 1
ATOM 881 C C . LEU A 1 121 ? -6.270 -5.921 -4.446 1.00 93.00 121 LEU A C 1
ATOM 883 O O . LEU A 1 121 ? -7.157 -5.194 -4.006 1.00 93.00 121 LEU A O 1
ATOM 887 N N . LEU A 1 122 ? -6.486 -7.200 -4.750 1.00 92.88 122 LEU A N 1
ATOM 888 C CA . LEU A 1 122 ? -7.786 -7.843 -4.559 1.00 92.88 122 LEU A CA 1
ATOM 889 C C . LEU A 1 122 ? -8.164 -7.905 -3.076 1.00 92.88 122 LEU A C 1
ATOM 891 O O . LEU A 1 122 ? -9.309 -7.617 -2.728 1.00 92.88 122 LEU A O 1
ATOM 895 N N . VAL A 1 123 ? -7.204 -8.213 -2.199 1.00 90.56 123 VAL A N 1
ATOM 896 C CA . VAL A 1 123 ? -7.412 -8.175 -0.742 1.00 90.56 123 VAL A CA 1
ATOM 897 C C . VAL A 1 123 ? -7.720 -6.752 -0.277 1.00 90.56 123 VAL A C 1
ATOM 899 O O . VAL A 1 123 ? -8.633 -6.561 0.524 1.00 90.56 123 VAL A O 1
ATOM 902 N N . ALA A 1 124 ? -7.027 -5.747 -0.815 1.00 88.12 124 ALA A N 1
ATOM 903 C CA . ALA A 1 124 ? -7.260 -4.345 -0.479 1.00 88.12 124 ALA A CA 1
ATOM 904 C C . ALA A 1 124 ? -8.644 -3.853 -0.929 1.00 88.12 124 ALA A C 1
ATOM 906 O O . ALA A 1 124 ? -9.368 -3.226 -0.154 1.00 88.12 124 ALA A O 1
ATOM 907 N N . ALA A 1 125 ? -9.056 -4.196 -2.150 1.00 87.88 125 ALA A N 1
ATOM 908 C CA . ALA A 1 125 ? -10.389 -3.896 -2.661 1.00 87.88 125 ALA A CA 1
ATOM 909 C C . ALA A 1 125 ? -11.480 -4.603 -1.840 1.00 87.88 125 ALA A C 1
ATOM 911 O O . ALA A 1 125 ? -12.507 -4.000 -1.519 1.00 87.88 125 ALA A O 1
ATOM 912 N N . PHE A 1 126 ? -11.243 -5.860 -1.451 1.00 87.62 126 PHE A N 1
ATOM 913 C CA . PHE A 1 126 ? -12.140 -6.601 -0.571 1.00 87.62 126 PHE A CA 1
ATOM 914 C C . PHE A 1 126 ? -12.240 -5.956 0.817 1.00 87.62 126 PHE A C 1
ATOM 916 O O . PHE A 1 126 ? -13.349 -5.789 1.316 1.00 87.62 126 PHE A O 1
ATOM 923 N N . GLY A 1 127 ? -11.120 -5.541 1.417 1.00 85.06 127 GLY A N 1
ATOM 924 C CA . GLY A 1 127 ? -11.095 -4.837 2.702 1.00 85.06 127 GLY A CA 1
ATOM 925 C C . GLY A 1 127 ? -11.859 -3.514 2.665 1.00 85.06 127 GLY A C 1
ATOM 926 O O . GLY A 1 127 ? -12.700 -3.264 3.532 1.00 85.06 127 GLY A O 1
ATOM 927 N N . ALA A 1 128 ? -11.669 -2.720 1.609 1.00 81.94 128 ALA A N 1
ATOM 928 C CA . ALA A 1 128 ? -12.403 -1.473 1.400 1.00 81.94 128 ALA A CA 1
ATOM 929 C C . ALA A 1 128 ? -13.920 -1.707 1.261 1.00 81.94 128 ALA A C 1
ATOM 931 O O . ALA A 1 128 ? -14.725 -1.007 1.880 1.00 81.94 128 ALA A O 1
ATOM 932 N N . TRP A 1 129 ? -14.325 -2.725 0.494 1.00 82.75 129 TRP A N 1
ATOM 933 C CA . TRP A 1 129 ? -15.731 -3.114 0.355 1.00 82.75 129 TRP A CA 1
ATOM 934 C C . TRP A 1 129 ? -16.326 -3.651 1.664 1.00 82.75 129 TRP A C 1
ATOM 936 O O . TRP A 1 129 ? -17.446 -3.285 2.027 1.00 82.75 129 TRP A O 1
ATOM 946 N N . PHE A 1 130 ? -15.574 -4.487 2.386 1.00 80.62 130 PHE A N 1
ATOM 947 C CA . PHE A 1 130 ? -15.966 -5.055 3.674 1.00 80.62 130 PHE A CA 1
ATOM 948 C C . PHE A 1 130 ? -16.228 -3.937 4.684 1.00 80.62 130 PHE A C 1
ATOM 950 O O . PHE A 1 130 ? -17.312 -3.867 5.259 1.00 80.62 130 PHE A O 1
ATOM 957 N N . SER A 1 131 ? -15.287 -3.002 4.823 1.00 71.56 131 SER A N 1
ATOM 958 C CA . SER A 1 131 ? -15.422 -1.833 5.696 1.00 71.56 131 SER A CA 1
ATOM 959 C C . SER A 1 131 ? -16.665 -0.996 5.355 1.00 71.56 131 SER A C 1
ATOM 961 O O . SER A 1 131 ? -17.446 -0.647 6.242 1.00 71.56 131 SER A O 1
ATOM 963 N N . GLY A 1 132 ? -16.933 -0.763 4.063 1.00 73.31 132 GLY A N 1
ATOM 964 C CA . GLY A 1 132 ? -18.109 -0.011 3.610 1.00 73.31 132 GLY A CA 1
ATOM 965 C C . GLY A 1 132 ? -19.452 -0.673 3.939 1.00 73.31 132 GLY A C 1
ATOM 966 O O . GLY A 1 132 ? -20.400 0.023 4.301 1.00 73.31 132 GLY A O 1
ATOM 967 N N . ARG A 1 133 ? -19.547 -2.008 3.864 1.00 73.06 133 ARG A N 1
ATOM 968 C CA . ARG A 1 133 ? -20.797 -2.738 4.148 1.00 73.06 133 ARG A CA 1
ATOM 969 C C . ARG A 1 133 ? -21.212 -2.700 5.613 1.00 73.06 133 ARG A C 1
ATOM 971 O O . ARG A 1 133 ? -22.406 -2.666 5.893 1.00 73.06 133 ARG A O 1
ATOM 978 N N . PHE A 1 134 ? -20.253 -2.717 6.534 1.00 65.50 134 PHE A N 1
ATOM 979 C CA . PHE A 1 134 ? -20.539 -2.732 7.972 1.00 65.50 134 PHE A CA 1
ATOM 980 C C . PHE A 1 134 ? -20.514 -1.338 8.613 1.00 65.50 134 PHE A C 1
ATOM 982 O O . PHE A 1 134 ? -20.927 -1.181 9.761 1.00 65.50 134 PHE A O 1
ATOM 989 N N . ALA A 1 135 ? -20.076 -0.313 7.876 1.00 60.00 135 ALA A N 1
ATOM 990 C CA . ALA A 1 135 ? -20.130 1.075 8.320 1.00 60.00 135 ALA A CA 1
ATOM 991 C C . ALA A 1 135 ? -21.529 1.713 8.195 1.00 60.00 135 ALA A C 1
ATOM 993 O O . ALA A 1 135 ? -21.755 2.748 8.829 1.00 60.00 135 ALA A O 1
ATOM 994 N N . ASP A 1 136 ? -22.453 1.126 7.418 1.00 52.34 136 ASP A N 1
ATOM 995 C CA . ASP A 1 136 ? -23.794 1.675 7.173 1.00 52.34 136 ASP A CA 1
ATOM 996 C C . ASP A 1 136 ? -24.778 1.361 8.323 1.00 52.34 136 ASP A C 1
ATOM 998 O O . ASP A 1 136 ? -25.184 0.212 8.503 1.00 52.34 136 ASP A O 1
ATOM 1002 N N . PRO A 1 137 ? -25.215 2.357 9.120 1.00 52.62 137 PRO A N 1
ATOM 1003 C CA . PRO A 1 137 ? -26.182 2.154 10.198 1.00 52.62 137 PRO A CA 1
ATOM 1004 C C . PRO A 1 137 ? -27.635 2.069 9.701 1.00 52.62 137 PRO A C 1
ATOM 1006 O O . PRO A 1 137 ? -28.539 2.005 10.531 1.00 52.62 137 PRO A O 1
ATOM 1009 N N . ARG A 1 138 ? -27.888 2.143 8.385 1.00 45.91 138 ARG A N 1
ATOM 1010 C CA . ARG A 1 138 ? -29.235 2.145 7.789 1.00 45.91 138 ARG A CA 1
ATOM 1011 C C . ARG A 1 138 ? -29.579 0.847 7.058 1.00 45.91 138 ARG A C 1
ATOM 1013 O O . ARG A 1 138 ? -30.265 0.880 6.037 1.00 45.91 138 ARG A O 1
ATOM 1020 N N . ALA A 1 139 ? -29.200 -0.307 7.607 1.00 39.25 139 ALA A N 1
ATOM 1021 C CA . ALA A 1 139 ? -30.033 -1.483 7.372 1.00 39.25 139 ALA A CA 1
ATOM 1022 C C . ALA A 1 139 ? -31.458 -1.098 7.818 1.00 39.25 139 ALA A C 1
ATOM 1024 O O . ALA A 1 139 ? -31.604 -0.627 8.952 1.00 39.25 139 ALA A O 1
ATOM 1025 N N . PRO A 1 140 ? -32.476 -1.165 6.938 1.00 40.31 140 PRO A N 1
ATOM 1026 C CA . PRO A 1 140 ? -33.810 -0.716 7.288 1.00 40.31 140 PRO A CA 1
ATOM 1027 C C . PRO A 1 140 ? -34.227 -1.484 8.533 1.00 40.31 140 PRO A C 1
ATOM 1029 O O . PRO A 1 140 ? -34.282 -2.714 8.522 1.00 40.31 140 PRO A O 1
ATOM 1032 N N . VAL A 1 141 ? -34.489 -0.749 9.615 1.00 48.59 141 VAL A N 1
ATOM 1033 C CA . VAL A 1 141 ? -35.357 -1.245 10.673 1.00 48.59 141 VAL A CA 1
ATOM 1034 C C . VAL A 1 141 ? -36.642 -1.562 9.935 1.00 48.59 141 VAL A C 1
ATOM 1036 O O . VAL A 1 141 ? -37.368 -0.654 9.537 1.00 48.59 141 VAL A O 1
ATOM 1039 N N . ALA A 1 142 ? -36.826 -2.843 9.617 1.00 44.53 142 ALA A N 1
ATOM 1040 C CA . ALA A 1 142 ? -38.068 -3.341 9.093 1.00 44.53 142 ALA A CA 1
ATOM 1041 C C . ALA A 1 142 ? -39.111 -2.924 10.120 1.00 44.53 142 ALA A C 1
ATOM 1043 O O . ALA A 1 142 ? -39.160 -3.428 11.242 1.00 44.53 142 ALA A O 1
ATOM 1044 N N . GLU A 1 143 ? -39.877 -1.918 9.737 1.00 49.88 143 GLU A N 1
ATOM 1045 C CA . GLU A 1 143 ? -41.088 -1.476 10.385 1.00 49.88 143 GLU A CA 1
ATOM 1046 C C . GLU A 1 143 ? -42.114 -2.604 10.199 1.00 49.88 143 GLU A C 1
ATOM 1048 O O . GLU A 1 143 ? -43.059 -2.501 9.429 1.00 49.88 143 GLU A O 1
ATOM 1053 N N . SER A 1 144 ? -41.883 -3.750 10.847 1.00 45.97 144 SER A N 1
ATOM 1054 C CA . SER A 1 144 ? -42.849 -4.838 10.973 1.00 45.97 144 SER A CA 1
ATOM 1055 C C . SER A 1 144 ? -43.552 -4.696 12.318 1.00 45.97 144 SER A C 1
ATOM 1057 O O . SER A 1 144 ? -43.399 -5.512 13.225 1.00 45.97 144 SER A O 1
ATOM 1059 N N . LEU A 1 145 ? -44.297 -3.602 12.440 1.00 58.81 145 LEU A N 1
ATOM 1060 C CA . LEU A 1 145 ? -45.458 -3.508 13.313 1.00 58.81 145 LEU A CA 1
ATOM 1061 C C . LEU A 1 145 ? -46.595 -2.884 12.508 1.00 58.81 145 LEU A C 1
ATOM 1063 O O . LEU A 1 145 ? -46.884 -1.698 12.662 1.00 58.81 145 LEU A O 1
ATOM 1067 N N . ARG A 1 146 ? -47.225 -3.698 11.657 1.00 47.53 146 ARG A N 1
ATOM 1068 C CA . ARG A 1 146 ? -48.674 -3.692 11.423 1.00 47.53 146 ARG A CA 1
ATOM 1069 C C . ARG A 1 146 ? -49.143 -5.108 11.142 1.00 47.53 146 ARG A C 1
ATOM 1071 O O . ARG A 1 146 ? -48.445 -5.797 10.368 1.00 47.53 146 ARG A O 1
#